Protein AF-A0A846ZSN4-F1 (afdb_monomer)

Secondary structure (DSSP, 8-state):
--SSSSHHHHHHHHHHHHHHHHHHHHHHHHHHHHHHHHHHHHHHSS-TTTTTSEEE-TTTHHHHHHH-SS-EEEEE-TT-HHHHHHHHHHHHHHHTSSGGGTEEEEE-TTS-HHHHHHHHHHHH--S----

Mean predicted aligned error: 12.42 Å

Radius of gyration: 28.34 Å; Cα contacts (8 Å, |Δi|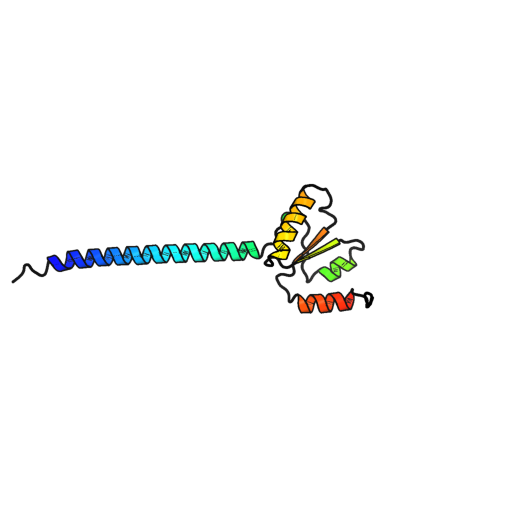>4): 97; chains: 1; bounding box: 80×31×75 Å

Foldseek 3Di:
DPPPVVVVVVVVVVVVVVVVVVVVVVVVVVVVVVVVVVV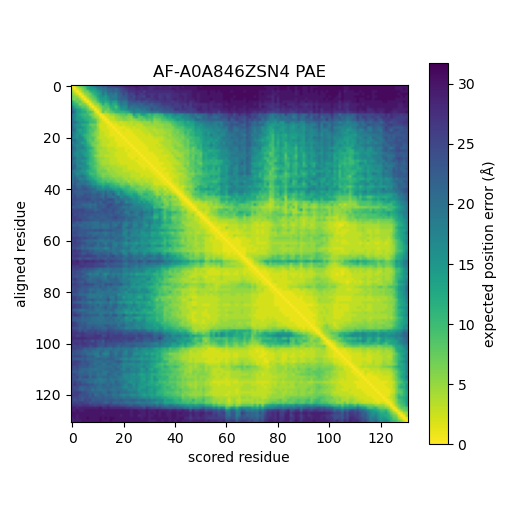VVVQQQDAPCPVQAAEDELVCVVVVCVVDPAAAEDEDESNDPVSNVVSVVVSVVRVVDPCRHRYYYYHCNVDDPVVSCVVCCVVPVDPPPPD

Sequence (131 aa):
MLKRVENKRVTFVSYLKLLVYFLITLSIILLIRSFYLRKYEKEINIPIIKDTIAEIKPTDIYNYLQENDNIIIYMCVANNRDCRNFESRLKRYLDNNTYNNEITYLNLSDIDTNSFFKEFNSKYSDKAINH

Solvent-accessible surface area (backbone atoms only — not comparable to full-atom values): 7737 Å² total; per-residue (Å²): 144,79,80,74,69,67,68,56,53,65,52,51,57,52,53,51,51,50,52,50,53,52,53,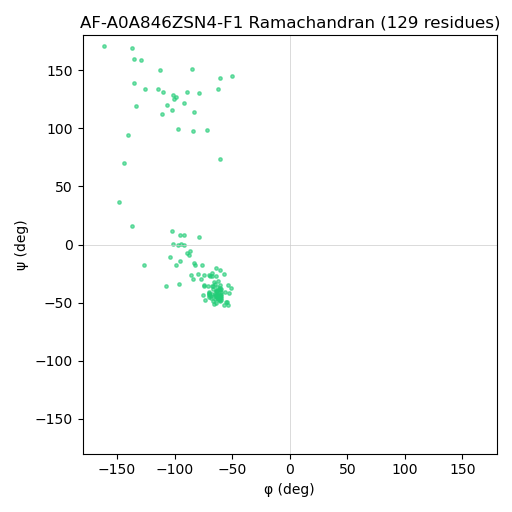50,52,52,49,51,54,53,51,53,51,53,52,49,49,57,49,48,58,55,56,36,65,46,51,85,39,63,90,63,29,54,75,46,52,73,89,47,47,69,60,53,59,71,78,43,98,80,77,44,77,49,72,43,37,38,69,39,68,69,45,46,58,48,34,57,50,49,42,58,54,37,78,74,47,87,62,38,85,57,41,34,35,37,56,44,68,91,54,65,61,68,63,49,52,53,53,50,35,72,75,68,50,68,100,74,83,90,126

Nearest PDB structures (foldseek):
  4xhm-assembly2_B  TM=5.857E-01  e=5.761E-02  Archaeoglobus fulgidus DSM 4304
  6h1y-assembly2_B  TM=6.303E-01  e=1.450E-01  Escherichia coli K-12
  1zma-assembly1_A  TM=6.779E-01  e=4.447E-01  Streptococcus pneumoniae
  5e37-assembly2_C  TM=5.251E-01  e=3.416E-01  Chlamydomonas reinhardtii
  3tco-assembly3_C  TM=6.240E-01  e=7.535E-01  Saccharolobus solfataricus

pLDDT: mean 79.95, std 13.77, range [36.91, 95.62]

Structure (mmCIF, N/CA/C/O backbone):
data_AF-A0A846ZSN4-F1
#
_entry.id   AF-A0A846ZSN4-F1
#
loop_
_atom_site.group_PDB
_atom_site.id
_atom_site.type_symbol
_atom_site.label_atom_id
_atom_site.label_alt_id
_atom_site.label_comp_id
_atom_site.label_asym_id
_atom_site.label_entity_id
_atom_site.label_seq_id
_atom_site.pdbx_PDB_ins_code
_atom_site.Cartn_x
_atom_site.Cartn_y
_atom_site.Cartn_z
_atom_site.occupancy
_atom_site.B_iso_or_equiv
_atom_site.auth_seq_id
_atom_site.auth_comp_id
_atom_site.auth_asym_id
_atom_site.auth_atom_id
_atom_site.pdbx_PDB_model_num
ATOM 1 N N . MET A 1 1 ? 60.115 -8.542 -47.414 1.00 45.69 1 MET A N 1
ATOM 2 C CA . MET A 1 1 ? 59.397 -8.878 -46.160 1.00 45.69 1 MET A CA 1
ATOM 3 C C . MET A 1 1 ? 58.493 -7.725 -45.686 1.00 45.69 1 MET A C 1
ATOM 5 O O . MET A 1 1 ? 58.671 -7.241 -44.581 1.00 45.69 1 MET A O 1
ATOM 9 N N . LEU A 1 2 ? 57.503 -7.271 -46.473 1.00 50.47 2 LEU A N 1
ATOM 10 C CA . LEU A 1 2 ? 56.638 -6.138 -46.061 1.00 50.47 2 LEU A CA 1
ATOM 11 C C . LEU A 1 2 ? 55.135 -6.326 -46.346 1.00 50.47 2 LEU A C 1
ATOM 13 O O . LEU A 1 2 ? 54.373 -5.378 -46.252 1.00 50.47 2 LEU A O 1
ATOM 17 N N . LYS A 1 3 ? 54.666 -7.551 -46.628 1.00 47.44 3 LYS A N 1
ATOM 18 C CA . LYS A 1 3 ? 53.236 -7.820 -46.907 1.00 47.44 3 LYS A CA 1
ATOM 19 C C . LYS A 1 3 ? 52.457 -8.426 -45.726 1.00 47.44 3 LYS A C 1
ATOM 21 O O . LYS A 1 3 ? 51.277 -8.725 -45.843 1.00 47.44 3 LYS A O 1
ATOM 26 N N . ARG A 1 4 ? 53.112 -8.642 -44.574 1.00 45.44 4 ARG A N 1
ATOM 27 C CA . ARG A 1 4 ? 52.525 -9.345 -43.409 1.00 45.44 4 ARG A CA 1
ATOM 28 C C . ARG A 1 4 ? 51.925 -8.399 -42.351 1.00 45.44 4 ARG A C 1
ATOM 30 O O . ARG A 1 4 ? 51.179 -8.855 -41.492 1.00 45.44 4 ARG A O 1
ATOM 37 N N . VAL A 1 5 ? 52.222 -7.097 -42.412 1.00 52.38 5 VAL A N 1
ATOM 38 C CA . VAL A 1 5 ? 51.780 -6.104 -41.407 1.00 52.38 5 VAL A CA 1
ATOM 39 C C . VAL A 1 5 ? 50.379 -5.550 -41.708 1.00 52.38 5 VAL A C 1
ATOM 41 O O . VAL A 1 5 ? 49.651 -5.186 -40.787 1.00 52.38 5 VAL A O 1
ATOM 44 N N . GLU A 1 6 ? 49.954 -5.547 -42.972 1.00 47.31 6 GLU A N 1
ATOM 45 C CA . GLU A 1 6 ? 48.663 -4.977 -43.387 1.00 47.31 6 GLU A CA 1
ATOM 46 C C . GLU A 1 6 ? 47.462 -5.860 -43.000 1.00 47.31 6 GLU A C 1
ATOM 48 O O . GLU A 1 6 ? 46.426 -5.357 -42.569 1.00 47.31 6 GLU A O 1
ATOM 53 N N . ASN A 1 7 ? 47.628 -7.187 -43.025 1.00 51.88 7 ASN A N 1
ATOM 54 C CA . ASN A 1 7 ? 46.535 -8.140 -42.787 1.00 51.88 7 ASN A CA 1
ATOM 55 C C . ASN A 1 7 ? 46.133 -8.285 -41.298 1.00 51.88 7 ASN A C 1
ATOM 57 O O . ASN A 1 7 ? 45.045 -8.753 -40.977 1.00 51.88 7 ASN A O 1
ATOM 61 N N . LYS A 1 8 ? 46.992 -7.854 -40.361 1.00 52.47 8 LYS A N 1
ATOM 62 C CA . LYS A 1 8 ? 46.724 -7.924 -38.908 1.00 52.47 8 LYS A CA 1
ATOM 63 C C . LYS A 1 8 ? 45.807 -6.800 -38.401 1.00 52.47 8 LYS A C 1
ATOM 65 O O . LYS A 1 8 ? 45.132 -6.971 -37.388 1.00 52.47 8 LYS A O 1
ATOM 70 N N . ARG A 1 9 ? 45.768 -5.644 -39.083 1.00 52.94 9 ARG A N 1
ATOM 71 C CA . ARG A 1 9 ? 44.931 -4.499 -38.667 1.00 52.94 9 ARG A CA 1
ATOM 72 C C . ARG A 1 9 ? 43.447 -4.728 -38.954 1.00 52.94 9 ARG A C 1
ATOM 74 O O . ARG A 1 9 ? 42.610 -4.342 -38.144 1.00 52.94 9 ARG A O 1
ATOM 81 N N . VAL A 1 10 ? 43.127 -5.398 -40.063 1.00 57.31 10 VAL A N 1
ATOM 82 C CA . VAL A 1 10 ? 41.740 -5.684 -40.480 1.00 57.31 10 VAL A CA 1
ATOM 83 C C . VAL A 1 10 ? 41.047 -6.635 -39.491 1.00 57.31 10 VAL A C 1
ATOM 85 O O . VAL A 1 10 ? 39.858 -6.490 -39.201 1.00 57.31 10 VAL A O 1
ATOM 88 N N . THR A 1 11 ? 41.807 -7.547 -38.878 1.00 61.16 11 THR A N 1
ATOM 89 C CA . THR A 1 11 ? 41.316 -8.449 -37.827 1.00 61.16 11 THR A CA 1
ATOM 90 C C . THR A 1 11 ? 41.101 -7.709 -36.505 1.00 61.16 11 THR A C 1
ATOM 92 O O . THR A 1 11 ? 40.024 -7.814 -35.927 1.00 61.16 11 THR A O 1
ATOM 95 N N . PHE A 1 12 ? 42.062 -6.897 -36.047 1.00 64.69 12 PHE A N 1
ATOM 96 C CA . PHE A 1 12 ? 41.964 -6.199 -34.753 1.00 64.69 12 PHE A CA 1
ATOM 97 C C . PHE A 1 12 ? 40.800 -5.196 -34.688 1.00 64.69 12 PHE A C 1
ATOM 99 O O . PHE A 1 12 ? 40.083 -5.149 -33.694 1.00 64.69 12 PHE A O 1
ATOM 106 N N . VAL A 1 13 ? 40.552 -4.443 -35.768 1.00 74.00 13 VAL A N 1
ATOM 107 C CA . VAL A 1 13 ? 39.415 -3.504 -35.845 1.00 74.00 13 VAL A CA 1
ATOM 108 C C . VAL A 1 13 ? 38.073 -4.241 -35.789 1.00 74.00 13 VAL A C 1
ATOM 110 O O . VAL A 1 13 ? 37.117 -3.744 -35.197 1.00 74.00 13 VAL A O 1
ATOM 113 N N . SER A 1 14 ? 37.998 -5.443 -36.361 1.00 79.25 14 SER A N 1
ATOM 114 C CA . SER A 1 14 ? 36.789 -6.274 -36.332 1.00 79.25 14 SER A CA 1
ATOM 115 C C . SER A 1 14 ? 36.510 -6.831 -34.930 1.00 79.25 14 SER A C 1
ATOM 117 O O . SER A 1 14 ? 35.374 -6.766 -34.463 1.00 79.25 14 SER A O 1
ATOM 119 N N . TYR A 1 15 ? 37.545 -7.282 -34.213 1.00 85.00 15 TYR A N 1
ATOM 120 C CA . TYR A 1 15 ? 37.418 -7.695 -32.809 1.00 85.00 15 TYR A CA 1
ATOM 121 C C . TYR A 1 15 ? 37.085 -6.521 -31.880 1.00 85.00 15 TYR A C 1
ATOM 123 O O . TYR A 1 15 ? 36.284 -6.678 -30.961 1.00 85.00 15 TYR A O 1
ATOM 131 N N . LEU A 1 16 ? 37.628 -5.330 -32.148 1.00 87.69 16 LEU A N 1
ATOM 132 C CA . LEU A 1 16 ? 37.293 -4.119 -31.400 1.00 87.69 16 LEU A CA 1
ATOM 133 C C . LEU A 1 16 ? 35.813 -3.744 -31.571 1.00 87.69 16 LEU A C 1
ATOM 135 O O . LEU A 1 16 ? 35.142 -3.437 -30.591 1.00 87.69 16 LEU A O 1
ATOM 139 N N . LYS A 1 17 ? 35.278 -3.827 -32.796 1.00 88.56 17 LYS A N 1
ATOM 140 C CA . LYS A 1 17 ? 33.843 -3.620 -33.055 1.00 88.56 17 LYS A CA 1
ATOM 141 C C . LYS A 1 17 ? 32.985 -4.637 -32.299 1.00 88.56 17 LYS A C 1
ATOM 143 O O . LYS A 1 17 ? 31.998 -4.247 -31.685 1.00 88.56 17 LYS A O 1
ATOM 148 N N . LEU A 1 18 ? 33.378 -5.913 -32.289 1.00 89.19 18 LEU A N 1
ATOM 149 C CA . LEU A 1 18 ? 32.681 -6.962 -31.538 1.00 89.19 18 LEU A CA 1
ATOM 150 C C . LEU A 1 18 ? 32.654 -6.666 -30.027 1.00 89.19 18 LEU A C 1
ATOM 152 O O . LEU A 1 18 ? 31.604 -6.775 -29.398 1.00 89.19 18 LEU A O 1
ATOM 156 N N . LEU A 1 19 ? 33.787 -6.236 -29.459 1.00 91.62 19 LEU A N 1
ATOM 157 C CA . LEU A 1 19 ? 33.890 -5.834 -28.054 1.00 91.62 19 LEU A CA 1
ATOM 158 C C . LEU A 1 19 ? 32.947 -4.665 -27.738 1.00 91.62 19 LEU A C 1
ATOM 160 O O . LEU A 1 19 ? 32.259 -4.682 -26.722 1.00 91.62 19 LEU A O 1
ATOM 164 N N . VAL A 1 20 ? 32.877 -3.670 -28.626 1.00 94.25 20 VAL A N 1
ATOM 165 C CA . VAL A 1 20 ? 31.962 -2.531 -28.476 1.00 94.25 20 VAL A CA 1
ATOM 166 C C . VAL A 1 20 ? 30.504 -2.995 -28.485 1.00 94.25 20 VAL A C 1
ATOM 168 O O . VAL A 1 20 ? 29.751 -2.609 -27.596 1.00 94.25 20 VAL A O 1
ATOM 171 N N . TYR A 1 21 ? 30.104 -3.877 -29.407 1.00 94.06 21 TYR A N 1
ATOM 172 C CA . TYR A 1 21 ? 28.748 -4.444 -29.403 1.00 94.06 21 TYR A CA 1
ATOM 173 C C . TYR A 1 21 ? 28.442 -5.231 -28.122 1.00 94.06 21 TYR A C 1
ATOM 175 O O . TYR A 1 21 ? 27.346 -5.114 -27.570 1.00 94.06 21 TYR A O 1
ATOM 183 N N . PHE A 1 22 ? 29.409 -5.987 -27.602 1.00 94.31 22 PHE A N 1
ATOM 184 C CA . PHE A 1 22 ? 29.258 -6.702 -26.335 1.00 94.31 22 PHE A CA 1
ATOM 185 C C . PHE A 1 22 ? 29.072 -5.743 -25.148 1.00 94.31 22 PHE A C 1
ATOM 187 O O . PHE A 1 22 ? 28.167 -5.920 -24.336 1.00 94.31 22 PHE A O 1
ATOM 194 N N . LEU A 1 23 ? 29.864 -4.673 -25.071 1.00 95.62 23 LEU A N 1
ATOM 195 C CA . LEU A 1 23 ? 29.733 -3.670 -24.011 1.00 95.62 23 LEU A CA 1
ATOM 196 C C . LEU A 1 23 ? 28.414 -2.895 -24.103 1.00 95.62 23 LEU A C 1
ATOM 198 O O . LEU A 1 23 ? 27.793 -2.622 -23.075 1.00 95.62 23 LEU A O 1
ATOM 202 N N . ILE A 1 24 ? 27.958 -2.573 -25.317 1.00 95.44 24 ILE A N 1
ATOM 203 C CA . ILE A 1 24 ? 26.671 -1.904 -25.545 1.00 95.44 24 ILE A CA 1
ATOM 204 C C . ILE A 1 24 ? 25.521 -2.801 -25.086 1.00 95.44 24 ILE A C 1
ATOM 206 O O . ILE A 1 24 ? 24.674 -2.360 -24.315 1.00 95.44 24 ILE A O 1
ATOM 210 N N . THR A 1 25 ? 25.500 -4.063 -25.515 1.00 94.44 25 THR A N 1
ATOM 211 C CA . THR A 1 25 ? 24.440 -5.009 -25.127 1.00 94.44 25 THR A CA 1
ATOM 212 C C . THR A 1 25 ? 24.418 -5.252 -23.619 1.00 94.44 25 THR A C 1
ATOM 214 O O . THR A 1 25 ? 23.348 -5.184 -23.014 1.00 94.44 25 THR A O 1
ATOM 217 N N . LEU A 1 26 ? 25.581 -5.419 -22.981 1.00 95.25 26 LEU A N 1
ATOM 218 C CA . LEU A 1 26 ? 25.688 -5.527 -21.525 1.00 95.25 26 LEU A CA 1
ATOM 219 C C . LEU A 1 26 ? 25.158 -4.268 -20.818 1.00 95.25 26 LEU A C 1
ATOM 221 O O . LEU A 1 26 ? 24.390 -4.370 -19.862 1.00 95.25 26 LEU A O 1
ATOM 225 N N . SER A 1 27 ? 25.516 -3.082 -21.316 1.00 93.50 27 SER A N 1
ATOM 226 C CA . SER A 1 27 ? 25.052 -1.804 -20.761 1.00 93.50 27 SER A CA 1
ATOM 227 C C . SER A 1 27 ? 23.534 -1.657 -20.876 1.00 93.50 27 SER A C 1
ATOM 229 O O . SER A 1 27 ? 22.881 -1.271 -19.909 1.00 93.50 27 SER A O 1
ATOM 231 N N . ILE A 1 28 ? 22.954 -2.025 -22.022 1.00 94.94 28 ILE A N 1
ATOM 232 C CA . ILE A 1 28 ? 21.501 -2.000 -22.239 1.00 94.94 28 ILE A CA 1
ATOM 233 C C . ILE A 1 28 ? 20.793 -2.928 -21.244 1.00 94.94 28 ILE A C 1
ATOM 235 O O . ILE A 1 28 ? 19.827 -2.510 -20.607 1.00 94.94 28 ILE A O 1
ATOM 239 N N . ILE A 1 29 ? 21.289 -4.154 -21.050 1.00 94.69 29 ILE A N 1
ATOM 240 C CA . ILE A 1 29 ? 20.709 -5.110 -20.093 1.00 94.69 29 ILE A CA 1
ATOM 241 C C . ILE A 1 29 ? 20.738 -4.543 -18.665 1.00 94.69 29 ILE A C 1
ATOM 243 O O . ILE A 1 29 ? 19.735 -4.608 -17.950 1.00 94.69 29 ILE A O 1
ATOM 247 N N . LEU A 1 30 ? 21.860 -3.945 -18.248 1.00 93.06 30 LEU A N 1
ATOM 248 C CA . LEU A 1 30 ? 21.992 -3.332 -16.922 1.00 93.06 30 LEU A CA 1
ATOM 249 C C . LEU A 1 30 ? 21.051 -2.134 -16.736 1.00 93.06 30 LEU A C 1
ATOM 251 O O . LEU A 1 30 ? 20.445 -1.994 -15.670 1.00 93.06 30 LEU A O 1
ATOM 255 N N . LEU A 1 31 ? 20.887 -1.299 -17.765 1.00 91.44 31 LEU A N 1
ATOM 256 C CA . LEU A 1 31 ? 19.966 -0.161 -17.740 1.00 91.44 31 LEU A CA 1
ATOM 257 C C . LEU A 1 31 ? 18.509 -0.613 -17.625 1.00 91.44 31 LEU A C 1
ATOM 259 O O . LEU A 1 31 ? 17.789 -0.108 -16.763 1.00 91.44 31 LEU A O 1
ATOM 263 N N . ILE A 1 32 ? 18.092 -1.597 -18.429 1.00 91.94 32 ILE A N 1
ATOM 264 C CA . ILE A 1 32 ? 16.739 -2.167 -18.366 1.00 91.94 32 ILE A CA 1
ATOM 265 C C . ILE A 1 32 ? 16.482 -2.752 -16.975 1.00 91.94 32 ILE A C 1
ATOM 267 O O . ILE A 1 32 ? 15.453 -2.459 -16.370 1.00 91.94 32 ILE A O 1
ATOM 271 N N . ARG A 1 33 ? 17.433 -3.520 -16.427 1.00 92.06 33 ARG A N 1
ATOM 272 C CA . ARG A 1 33 ? 17.320 -4.092 -15.079 1.00 92.06 33 ARG A CA 1
ATOM 273 C C . ARG A 1 33 ? 17.174 -3.010 -14.008 1.00 92.06 33 ARG A C 1
ATOM 275 O O . ARG A 1 33 ? 16.296 -3.118 -13.159 1.00 92.06 33 ARG A O 1
ATOM 282 N N . SER A 1 34 ? 18.016 -1.977 -14.043 1.00 85.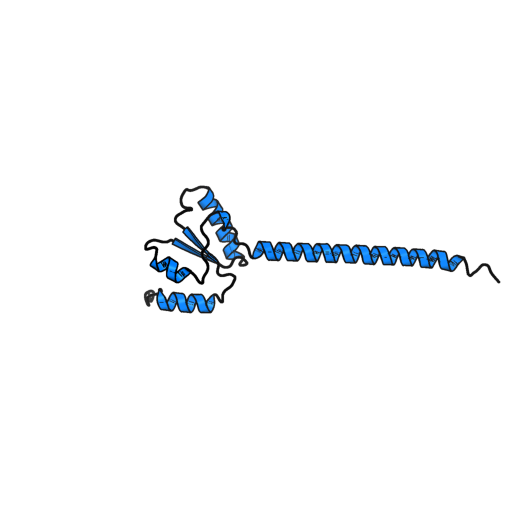38 34 SER A N 1
ATOM 283 C CA . SER A 1 34 ? 17.973 -0.863 -13.086 1.00 85.38 34 SER A CA 1
ATOM 284 C C . SER A 1 34 ? 16.639 -0.119 -13.149 1.00 85.38 34 SER A C 1
ATOM 286 O O . SER A 1 34 ? 16.023 0.157 -12.120 1.00 85.38 34 SER A O 1
ATOM 288 N N . PHE A 1 35 ? 16.151 0.152 -14.360 1.00 81.88 35 PHE A N 1
ATOM 289 C CA . PHE A 1 35 ? 14.862 0.800 -14.559 1.00 81.88 35 PHE A CA 1
ATOM 290 C C . PHE A 1 35 ? 13.700 -0.068 -14.058 1.00 81.88 35 PHE A C 1
ATOM 292 O O . PHE A 1 35 ? 12.823 0.431 -13.353 1.00 81.88 35 PHE A O 1
ATOM 299 N N . TYR A 1 36 ? 13.722 -1.369 -14.360 1.00 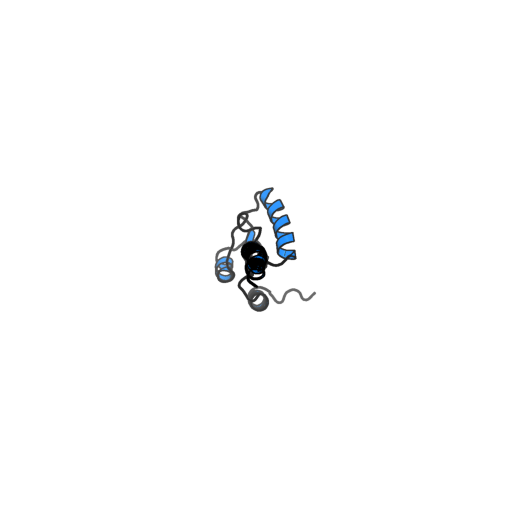83.25 36 TYR A N 1
ATOM 300 C CA . TYR A 1 36 ? 12.703 -2.315 -13.911 1.00 83.25 36 TYR A CA 1
ATOM 301 C C . TYR A 1 36 ? 12.662 -2.428 -12.386 1.00 83.25 36 TYR A C 1
ATOM 303 O O . TYR A 1 36 ? 11.589 -2.325 -11.803 1.00 83.25 36 TYR A O 1
ATOM 311 N N . LEU A 1 37 ? 13.819 -2.568 -11.730 1.00 78.06 37 LEU A N 1
ATOM 312 C CA . LEU A 1 37 ? 13.904 -2.634 -10.269 1.00 78.06 37 LEU A CA 1
ATOM 313 C C . LEU A 1 37 ? 13.379 -1.357 -9.615 1.00 78.06 37 LEU A C 1
ATOM 315 O O . LEU A 1 37 ? 12.549 -1.438 -8.720 1.00 78.06 37 LEU A O 1
ATOM 319 N N . ARG A 1 38 ? 13.769 -0.179 -10.116 1.00 71.50 38 ARG A N 1
ATOM 320 C CA . ARG A 1 38 ? 13.265 1.104 -9.599 1.00 71.50 38 ARG A CA 1
ATOM 321 C C . ARG A 1 38 ? 11.754 1.245 -9.753 1.00 71.50 38 ARG A C 1
ATOM 323 O O . ARG A 1 38 ? 11.107 1.825 -8.886 1.00 71.50 38 ARG A O 1
ATOM 330 N N . LYS A 1 39 ? 11.188 0.767 -10.864 1.00 68.50 39 LYS A N 1
ATOM 331 C CA . LYS A 1 39 ? 9.739 0.794 -11.090 1.00 68.50 39 LYS A CA 1
ATOM 332 C C . LYS A 1 39 ? 9.026 -0.196 -10.170 1.00 68.50 39 LYS A C 1
ATOM 334 O O . LYS A 1 39 ? 8.057 0.180 -9.525 1.00 68.50 39 LYS A O 1
ATOM 339 N N . TYR A 1 40 ? 9.554 -1.411 -10.058 1.00 71.94 40 TYR A N 1
ATOM 340 C CA . TYR A 1 40 ? 9.024 -2.448 -9.182 1.00 71.94 40 TYR A CA 1
ATOM 341 C C . TYR A 1 40 ? 9.040 -2.007 -7.716 1.00 71.94 40 TYR A C 1
ATOM 343 O O . TYR A 1 40 ? 8.008 -2.062 -7.062 1.00 71.94 40 TYR A O 1
ATOM 351 N N . GLU A 1 41 ? 10.161 -1.476 -7.221 1.00 66.31 41 GLU A N 1
ATOM 352 C CA . GLU A 1 41 ? 10.275 -0.939 -5.859 1.00 66.31 41 GLU A CA 1
ATOM 353 C C . GLU A 1 41 ? 9.291 0.206 -5.602 1.00 66.31 41 GLU A C 1
ATOM 355 O O . GLU A 1 41 ? 8.697 0.286 -4.532 1.00 66.31 41 GLU A O 1
ATOM 360 N N . LYS A 1 42 ? 9.057 1.079 -6.586 1.00 62.94 42 LYS A N 1
ATOM 361 C CA . LYS A 1 42 ? 8.044 2.132 -6.452 1.00 62.94 42 LYS A CA 1
ATOM 362 C C . LYS A 1 42 ? 6.624 1.567 -6.402 1.00 62.94 42 LYS A C 1
ATOM 364 O O . LYS A 1 42 ? 5.835 2.022 -5.588 1.00 62.94 42 LYS A O 1
ATOM 369 N N . GLU A 1 43 ? 6.296 0.583 -7.236 1.00 66.75 43 GLU A N 1
ATOM 370 C CA . GLU A 1 43 ? 4.941 0.020 -7.330 1.00 66.75 43 GLU A CA 1
ATOM 371 C C . GLU A 1 43 ? 4.582 -0.936 -6.181 1.00 66.75 43 GLU A C 1
ATOM 373 O O . GLU A 1 43 ? 3.410 -1.029 -5.807 1.00 66.75 43 GLU A O 1
ATOM 378 N N . ILE A 1 44 ? 5.555 -1.639 -5.590 1.00 66.06 44 ILE A N 1
ATOM 379 C CA . ILE A 1 44 ? 5.292 -2.510 -4.430 1.00 66.06 44 ILE A CA 1
ATOM 380 C C . ILE A 1 44 ? 5.063 -1.725 -3.139 1.00 66.06 44 ILE A C 1
ATOM 382 O O . ILE A 1 44 ? 4.381 -2.220 -2.250 1.00 66.06 44 ILE A O 1
ATOM 386 N N . ASN A 1 45 ? 5.611 -0.514 -3.041 1.00 68.00 45 ASN A N 1
ATOM 387 C CA . ASN A 1 45 ? 5.477 0.331 -1.855 1.00 68.00 45 ASN A CA 1
ATOM 388 C C . ASN A 1 45 ? 4.214 1.204 -1.888 1.00 68.00 45 ASN A C 1
ATOM 390 O O . ASN A 1 45 ? 3.876 1.834 -0.889 1.00 68.00 45 ASN A O 1
ATOM 394 N N . ILE A 1 46 ? 3.505 1.236 -3.020 1.00 75.31 46 ILE A N 1
ATOM 395 C CA . ILE A 1 46 ? 2.214 1.911 -3.139 1.00 75.31 46 ILE A CA 1
ATOM 396 C C . ILE A 1 46 ? 1.102 0.885 -2.834 1.00 75.31 46 ILE A C 1
ATOM 398 O O . ILE A 1 46 ? 1.031 -0.146 -3.517 1.00 75.31 46 ILE A O 1
ATOM 402 N N . PRO A 1 47 ? 0.244 1.143 -1.829 1.00 76.56 47 PRO A N 1
ATOM 403 C CA . PRO A 1 47 ? -0.941 0.333 -1.545 1.00 76.56 47 PRO A CA 1
ATOM 404 C C . PRO A 1 47 ? -1.906 0.330 -2.733 1.00 76.56 47 PRO A C 1
ATOM 406 O O . PRO A 1 47 ? -2.103 1.356 -3.384 1.00 76.56 47 PRO A O 1
ATOM 409 N N . ILE A 1 48 ? -2.559 -0.799 -3.005 1.00 78.19 48 ILE A N 1
ATOM 410 C CA . ILE A 1 48 ? -3.479 -0.947 -4.149 1.00 78.19 48 ILE A CA 1
ATOM 411 C C . ILE A 1 48 ? -4.761 -0.122 -3.946 1.00 78.19 48 ILE A C 1
ATOM 413 O O . ILE A 1 48 ? -5.397 0.294 -4.919 1.00 78.19 48 ILE A O 1
ATOM 417 N N . ILE A 1 49 ? -5.131 0.114 -2.686 1.00 79.00 49 ILE A N 1
ATOM 418 C CA . ILE A 1 49 ? -6.380 0.766 -2.274 1.00 79.00 49 ILE A CA 1
ATOM 419 C C . ILE A 1 49 ? -6.266 2.293 -2.100 1.00 79.00 49 ILE A C 1
ATOM 421 O O . ILE A 1 49 ? -7.257 2.951 -1.797 1.00 79.00 49 ILE A O 1
ATOM 425 N N . LYS A 1 50 ? -5.075 2.864 -2.334 1.00 75.25 50 LYS A N 1
ATOM 426 C CA . LYS A 1 50 ? -4.754 4.278 -2.078 1.00 75.25 50 LYS A CA 1
ATOM 427 C C . LYS A 1 50 ? -5.714 5.286 -2.727 1.00 75.25 50 LYS A C 1
ATOM 429 O O . LYS A 1 50 ? -5.978 6.330 -2.148 1.00 75.25 50 LYS A O 1
ATOM 434 N N . ASP A 1 51 ? -6.233 4.970 -3.910 1.00 77.12 51 ASP A N 1
ATOM 435 C CA . ASP A 1 51 ? -7.136 5.859 -4.655 1.00 77.12 51 ASP A CA 1
ATOM 436 C C . ASP A 1 51 ? -8.628 5.563 -4.400 1.00 77.12 51 ASP A C 1
ATOM 438 O O . ASP A 1 51 ? -9.492 6.200 -4.997 1.00 77.12 51 ASP A O 1
ATOM 442 N N . THR A 1 52 ? -8.941 4.575 -3.553 1.00 77.44 52 THR A N 1
ATOM 443 C CA . THR A 1 52 ? -10.317 4.118 -3.289 1.00 77.44 52 THR A CA 1
ATOM 444 C C . THR A 1 52 ? -10.815 4.553 -1.910 1.00 77.44 52 THR A C 1
ATOM 446 O O . THR A 1 52 ? -11.995 4.866 -1.780 1.00 77.44 52 THR A O 1
ATOM 449 N N . ILE A 1 53 ? -9.943 4.592 -0.896 1.00 84.25 53 ILE A N 1
ATOM 450 C CA . ILE A 1 53 ? -10.289 5.004 0.476 1.00 84.25 53 ILE A CA 1
ATOM 451 C C . ILE A 1 53 ? -9.242 5.953 1.062 1.00 84.25 53 ILE A C 1
ATOM 453 O O . ILE A 1 53 ? -8.102 5.988 0.599 1.00 84.25 53 ILE A O 1
ATOM 457 N N . ALA A 1 54 ? -9.619 6.713 2.092 1.00 84.38 54 ALA A N 1
ATOM 458 C CA . ALA A 1 54 ? -8.714 7.646 2.758 1.00 84.38 54 ALA A CA 1
ATOM 459 C C . ALA A 1 54 ? -7.530 6.910 3.411 1.00 84.38 54 ALA A C 1
ATOM 461 O O . ALA A 1 54 ? -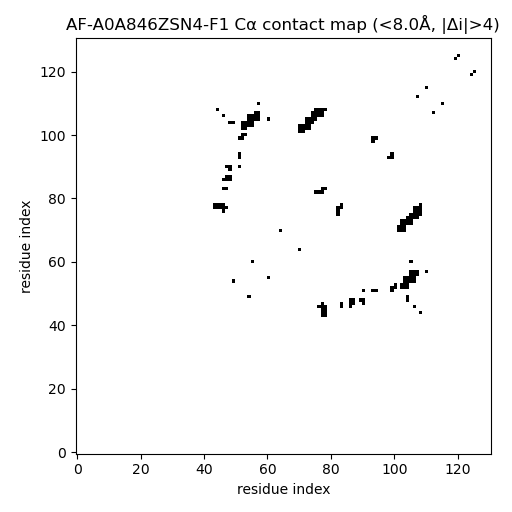7.724 5.911 4.099 1.00 84.38 54 ALA A O 1
ATOM 462 N N . GLU A 1 55 ? -6.308 7.412 3.216 1.00 86.19 55 GLU A N 1
ATOM 463 C CA . GLU A 1 55 ? -5.083 6.887 3.836 1.00 86.19 55 GLU A CA 1
ATOM 464 C C . GLU A 1 55 ? -4.671 7.771 5.022 1.00 86.19 55 GLU A C 1
ATOM 466 O O . GLU A 1 55 ? -4.529 8.987 4.880 1.00 86.19 55 GLU A O 1
ATOM 471 N N . ILE A 1 56 ? -4.435 7.151 6.179 1.00 87.44 56 ILE A N 1
ATOM 472 C CA . ILE A 1 56 ? -3.855 7.782 7.370 1.00 87.44 56 ILE A CA 1
ATOM 473 C C . ILE A 1 56 ? -2.464 7.216 7.650 1.00 87.44 56 ILE A C 1
ATOM 475 O O . ILE A 1 56 ? -2.163 6.053 7.362 1.00 87.44 56 ILE A O 1
ATOM 479 N N . LYS A 1 57 ? -1.603 8.046 8.242 1.00 85.69 57 LYS A N 1
ATOM 480 C CA . LYS A 1 57 ? -0.274 7.618 8.681 1.00 85.69 57 LYS A CA 1
ATOM 481 C C . LYS A 1 57 ? -0.332 6.995 10.078 1.00 85.69 57 LYS A C 1
ATOM 483 O O . LYS A 1 57 ? -1.122 7.445 10.910 1.00 85.69 57 LYS A O 1
ATOM 488 N N . PRO A 1 58 ? 0.573 6.054 10.402 1.00 85.62 58 PRO A N 1
ATOM 489 C CA . PRO A 1 58 ? 0.700 5.508 11.756 1.00 85.62 58 PRO A CA 1
ATOM 490 C C . PRO A 1 58 ? 0.972 6.545 12.840 1.00 85.62 58 PRO A C 1
ATOM 492 O O . PRO A 1 58 ? 0.622 6.315 13.989 1.00 85.62 58 PRO A O 1
ATOM 495 N N . THR A 1 59 ? 1.564 7.689 12.500 1.00 85.75 59 THR A N 1
ATOM 496 C CA . THR A 1 59 ? 1.787 8.787 13.451 1.00 85.75 59 THR A CA 1
ATOM 497 C C . THR A 1 59 ? 0.497 9.484 13.873 1.00 85.75 59 THR A C 1
ATOM 499 O O . THR A 1 59 ? 0.437 10.035 14.967 1.00 85.75 59 THR A O 1
ATOM 502 N N . ASP A 1 60 ? -0.532 9.443 13.026 1.00 86.62 60 ASP A N 1
ATOM 503 C CA . ASP A 1 60 ? -1.735 10.269 13.166 1.00 86.62 60 ASP A CA 1
ATOM 504 C C . ASP A 1 60 ? -2.927 9.453 13.698 1.00 86.62 60 ASP A C 1
ATOM 506 O O . ASP A 1 60 ? -3.942 10.015 14.107 1.00 86.62 60 ASP A O 1
ATOM 510 N N . ILE A 1 61 ? -2.785 8.122 13.751 1.00 88.94 61 ILE A N 1
ATOM 511 C CA . ILE A 1 61 ? -3.831 7.170 14.151 1.00 88.94 61 ILE A CA 1
ATOM 512 C C . ILE A 1 61 ? -4.461 7.497 15.507 1.00 88.94 61 ILE A C 1
ATOM 514 O O . ILE A 1 61 ? -5.675 7.416 15.651 1.00 88.94 61 ILE A O 1
ATOM 518 N N . TYR A 1 62 ? -3.667 7.884 16.508 1.00 88.25 62 TYR A N 1
ATOM 519 C CA . TYR A 1 62 ? -4.185 8.115 17.856 1.00 88.25 62 TYR A CA 1
ATOM 520 C C . TYR A 1 62 ? -5.047 9.372 17.949 1.00 88.25 62 TYR A C 1
ATOM 522 O O . TYR A 1 62 ? -6.035 9.357 18.677 1.00 88.25 62 TYR A O 1
ATOM 530 N N . ASN A 1 63 ? -4.693 10.422 17.206 1.00 88.81 63 ASN A N 1
ATOM 531 C CA . ASN A 1 63 ? -5.513 11.629 17.113 1.00 88.81 63 ASN A CA 1
ATOM 532 C C . ASN A 1 63 ? -6.786 11.320 16.321 1.00 88.81 63 ASN A C 1
ATOM 534 O O . ASN A 1 63 ? -7.886 11.635 16.759 1.00 88.81 63 ASN A O 1
ATOM 538 N N . TYR A 1 64 ? -6.644 10.593 15.211 1.00 87.31 64 TYR A N 1
ATOM 539 C CA . TYR A 1 64 ? -7.765 10.200 14.364 1.00 87.31 64 TYR A CA 1
ATOM 540 C C . TYR A 1 64 ? -8.819 9.359 15.108 1.00 87.31 64 TYR A C 1
ATOM 542 O O . TYR A 1 64 ? -10.015 9.600 14.951 1.00 87.31 64 TYR A O 1
ATOM 550 N N . LEU A 1 65 ? -8.381 8.423 15.960 1.00 87.00 65 LEU A N 1
ATOM 551 C CA . LEU A 1 65 ? -9.248 7.616 16.830 1.00 87.00 65 LEU A CA 1
ATOM 552 C C . LEU A 1 65 ? -9.947 8.427 17.933 1.00 87.00 65 LEU A C 1
ATOM 554 O O . LEU A 1 65 ? -10.965 7.981 18.443 1.00 87.00 65 LEU A O 1
ATOM 558 N N . GLN A 1 66 ? -9.394 9.569 18.349 1.00 86.44 66 GLN A N 1
ATOM 559 C CA . GLN A 1 66 ? -10.033 10.448 19.337 1.00 86.44 66 GLN A CA 1
ATOM 560 C C . GLN A 1 66 ? -11.057 11.392 18.705 1.00 86.44 66 GLN A C 1
ATOM 562 O O . GLN A 1 66 ? -12.004 11.797 19.370 1.00 86.44 66 GLN A O 1
ATOM 567 N N . GLU A 1 67 ? -10.845 11.772 17.447 1.00 86.44 67 GLU A N 1
ATOM 568 C CA . GLU A 1 67 ? -11.710 12.707 16.723 1.00 86.44 67 GLU A CA 1
ATOM 569 C C . GLU A 1 67 ? -12.955 12.040 16.126 1.00 86.44 67 GLU A C 1
ATOM 571 O O . GLU A 1 67 ? -13.908 12.732 15.772 1.00 86.44 67 GLU A O 1
ATOM 576 N N . ASN A 1 68 ? -12.958 10.711 15.992 1.00 82.69 68 ASN A N 1
ATOM 577 C CA . ASN A 1 68 ? -14.019 9.977 15.312 1.00 82.69 68 ASN A CA 1
ATOM 578 C C . ASN A 1 68 ? -14.457 8.757 16.138 1.00 82.69 68 ASN A C 1
ATOM 580 O O . ASN A 1 68 ? -13.682 7.827 16.351 1.00 82.69 68 ASN A O 1
ATOM 584 N N . ASP A 1 69 ? -15.729 8.726 16.535 1.00 75.31 69 ASP A N 1
ATOM 585 C CA . ASP A 1 69 ? -16.266 7.697 17.440 1.00 75.31 69 ASP A CA 1
ATOM 586 C C . ASP A 1 69 ? -16.663 6.384 16.737 1.00 75.31 69 ASP A C 1
ATOM 588 O O . ASP A 1 69 ? -16.878 5.367 17.395 1.00 75.31 69 ASP A O 1
ATOM 592 N N . ASN A 1 70 ? -16.797 6.385 15.404 1.00 77.00 70 ASN A N 1
ATOM 593 C CA . ASN A 1 70 ? -17.290 5.234 14.643 1.00 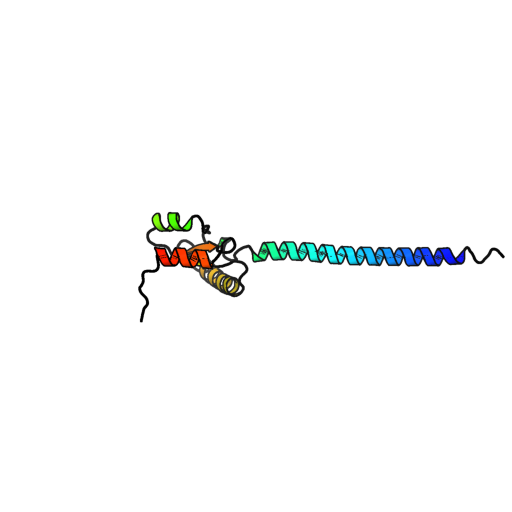77.00 70 ASN A CA 1
ATOM 594 C C . ASN A 1 70 ? -16.506 5.084 13.331 1.00 77.00 70 ASN A C 1
ATOM 596 O O . ASN A 1 70 ? -16.810 5.736 12.333 1.00 77.00 70 ASN A O 1
ATOM 600 N N . ILE A 1 71 ? -15.459 4.254 13.352 1.00 79.44 71 ILE A N 1
ATOM 601 C CA . ILE A 1 71 ? -14.500 4.112 12.248 1.00 79.44 71 ILE A CA 1
ATOM 602 C C . ILE A 1 71 ? -14.217 2.636 11.981 1.00 79.44 71 ILE A C 1
ATOM 604 O O . ILE A 1 71 ? -13.979 1.866 12.913 1.00 79.4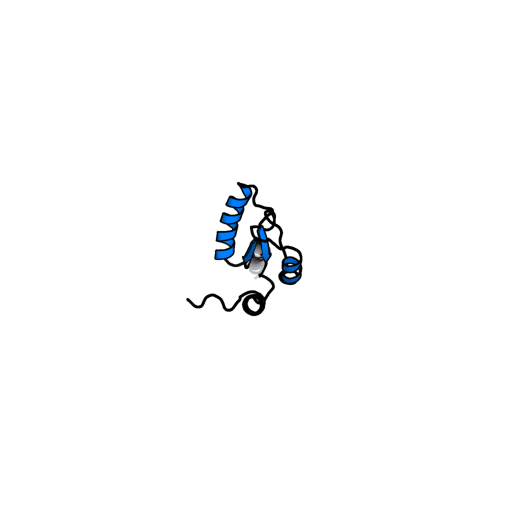4 71 ILE A O 1
ATOM 608 N N . ILE A 1 72 ? -14.132 2.256 10.706 1.00 86.06 72 ILE A N 1
ATOM 609 C CA . ILE A 1 72 ? -13.565 0.973 10.288 1.00 86.06 72 ILE A CA 1
ATOM 610 C C . ILE A 1 72 ? -12.153 1.225 9.759 1.00 86.06 72 ILE A C 1
ATOM 612 O O . ILE A 1 72 ? -11.967 1.903 8.750 1.00 86.06 72 ILE A O 1
ATOM 616 N N . ILE A 1 73 ? -11.141 0.670 10.428 1.00 88.12 73 ILE A N 1
ATOM 617 C CA . ILE A 1 73 ? -9.742 0.821 10.015 1.00 88.12 73 ILE A CA 1
ATOM 618 C C . ILE A 1 73 ? -9.239 -0.487 9.420 1.00 88.12 73 ILE A C 1
ATOM 620 O O . ILE A 1 73 ? -9.188 -1.516 10.092 1.00 88.12 73 ILE A O 1
ATOM 624 N N . TYR A 1 74 ? -8.828 -0.432 8.157 1.00 88.94 74 TYR A N 1
ATOM 625 C CA . TYR A 1 74 ? -8.092 -1.506 7.506 1.00 88.94 74 TYR A CA 1
ATOM 626 C C . TYR A 1 74 ? -6.598 -1.173 7.530 1.00 88.94 74 TYR A C 1
ATOM 628 O O . TYR A 1 74 ? -6.192 -0.100 7.098 1.00 88.94 74 TYR A O 1
ATOM 636 N N . MET A 1 75 ? -5.769 -2.086 8.033 1.00 89.81 75 MET A N 1
ATOM 637 C CA . MET A 1 75 ? -4.333 -1.864 8.206 1.00 89.81 75 MET A CA 1
ATOM 638 C C . MET A 1 75 ? -3.520 -2.961 7.526 1.00 89.81 75 MET A C 1
ATOM 640 O O . MET A 1 75 ? -3.831 -4.143 7.673 1.00 89.81 75 MET A O 1
ATOM 644 N N . CYS A 1 76 ? -2.483 -2.581 6.778 1.00 88.81 76 CYS A N 1
ATOM 645 C CA . CYS A 1 76 ? -1.607 -3.548 6.116 1.00 88.81 76 CYS A CA 1
ATOM 646 C C . CYS A 1 76 ? -0.258 -2.953 5.700 1.00 88.81 76 CYS A C 1
ATOM 648 O O . CYS A 1 76 ? -0.027 -1.746 5.761 1.00 88.81 76 CYS A O 1
ATOM 650 N N . VAL A 1 77 ? 0.646 -3.836 5.270 1.00 88.06 77 VAL A N 1
ATOM 651 C CA . VAL A 1 77 ? 1.947 -3.487 4.687 1.00 88.06 77 VAL A CA 1
ATOM 652 C C . VAL A 1 77 ? 1.849 -3.608 3.164 1.00 88.06 77 VAL A C 1
ATOM 654 O O . VAL A 1 77 ? 1.516 -4.675 2.648 1.00 88.06 77 VAL A O 1
ATOM 657 N N . ALA A 1 78 ? 2.187 -2.548 2.427 1.00 84.75 78 ALA A N 1
ATOM 658 C CA . ALA A 1 78 ? 1.958 -2.450 0.979 1.00 84.75 78 ALA A CA 1
ATOM 659 C C . ALA A 1 78 ? 2.720 -3.506 0.153 1.00 84.75 78 ALA A C 1
ATOM 661 O O . ALA A 1 78 ? 2.242 -3.964 -0.891 1.00 84.75 78 ALA A O 1
ATOM 662 N N . ASN A 1 79 ? 3.901 -3.917 0.630 1.00 82.38 79 ASN A N 1
ATOM 663 C CA . ASN A 1 79 ? 4.750 -4.903 -0.041 1.00 82.38 79 ASN A CA 1
ATOM 664 C C . ASN A 1 79 ? 4.409 -6.365 0.319 1.00 82.38 79 ASN A C 1
ATOM 666 O O . ASN A 1 79 ? 4.968 -7.289 -0.279 1.00 82.38 79 ASN A O 1
ATOM 670 N N . ASN A 1 80 ? 3.488 -6.595 1.260 1.00 87.12 80 ASN A N 1
ATOM 671 C CA . ASN A 1 80 ? 3.092 -7.936 1.669 1.00 87.12 80 ASN A CA 1
ATOM 672 C C . ASN A 1 80 ? 2.120 -8.543 0.639 1.00 87.12 80 ASN A C 1
ATOM 674 O O . ASN A 1 80 ? 1.133 -7.928 0.232 1.00 87.12 80 ASN A O 1
ATOM 678 N N . ARG A 1 81 ? 2.395 -9.776 0.197 1.00 86.38 81 ARG A N 1
ATOM 679 C CA . ARG A 1 81 ? 1.610 -10.444 -0.853 1.00 86.38 81 ARG A CA 1
ATOM 680 C C . ARG A 1 81 ? 0.159 -10.698 -0.437 1.00 86.38 81 ARG A C 1
ATOM 682 O O . ARG A 1 81 ? -0.736 -10.526 -1.263 1.00 86.38 81 ARG A O 1
ATOM 689 N N . ASP A 1 82 ? -0.070 -11.099 0.807 1.00 88.31 82 ASP A N 1
ATOM 690 C CA . ASP A 1 82 ? -1.409 -11.395 1.317 1.00 88.31 82 ASP A CA 1
ATOM 691 C C . ASP A 1 82 ? -2.223 -10.106 1.466 1.00 88.31 82 ASP A C 1
ATOM 693 O O . ASP A 1 82 ? -3.366 -10.060 1.008 1.00 88.31 82 ASP A O 1
ATOM 697 N N . CYS A 1 83 ? -1.590 -9.030 1.955 1.00 89.12 83 CYS A N 1
ATOM 698 C CA . CYS A 1 83 ? -2.158 -7.678 1.957 1.00 89.12 83 CYS A CA 1
ATOM 699 C C . CYS A 1 83 ? -2.610 -7.259 0.555 1.00 89.12 83 CYS A C 1
ATOM 701 O O . CYS A 1 83 ? -3.766 -6.901 0.357 1.00 89.12 83 CYS A O 1
ATOM 703 N N . ARG A 1 84 ? -1.737 -7.375 -0.454 1.00 87.31 84 ARG A N 1
ATOM 704 C CA . ARG A 1 84 ? -2.060 -6.988 -1.839 1.00 87.31 84 ARG A CA 1
ATOM 705 C C . ARG A 1 84 ? -3.194 -7.821 -2.439 1.00 87.31 84 ARG A C 1
ATOM 707 O O . ARG A 1 84 ? -4.055 -7.293 -3.144 1.00 87.31 84 ARG A O 1
ATOM 714 N N . ASN A 1 85 ? -3.210 -9.125 -2.168 1.00 89.44 85 ASN A N 1
ATOM 715 C CA . ASN A 1 85 ? -4.272 -10.011 -2.640 1.00 89.44 85 ASN A CA 1
ATOM 716 C C . ASN A 1 85 ? -5.626 -9.649 -2.023 1.00 89.44 85 ASN A C 1
ATOM 718 O O . ASN A 1 85 ? -6.639 -9.638 -2.728 1.00 89.44 85 ASN A O 1
ATOM 722 N N . PHE A 1 86 ? -5.646 -9.347 -0.724 1.00 91.19 86 PHE A N 1
ATOM 723 C CA . PHE A 1 86 ? -6.845 -8.881 -0.044 1.00 91.19 86 PHE A CA 1
ATOM 724 C C . PHE A 1 86 ? -7.274 -7.497 -0.547 1.00 91.19 86 PHE A C 1
ATOM 726 O O . PHE A 1 86 ? -8.423 -7.348 -0.952 1.00 91.19 86 PHE A O 1
ATOM 733 N N . GLU A 1 87 ? -6.360 -6.526 -0.637 1.00 89.38 87 GLU A N 1
ATOM 734 C CA . GLU A 1 87 ? -6.638 -5.173 -1.144 1.00 89.38 87 GLU A CA 1
ATOM 735 C C . GLU A 1 87 ? -7.237 -5.189 -2.544 1.00 89.38 87 GLU A C 1
ATOM 737 O O . GLU A 1 87 ? -8.178 -4.453 -2.815 1.00 89.38 87 GLU A O 1
ATOM 742 N N . SER A 1 88 ? -6.742 -6.047 -3.438 1.00 88.62 88 SER A N 1
ATOM 743 C CA . SER A 1 88 ? -7.305 -6.174 -4.784 1.00 88.62 88 SER A CA 1
ATOM 744 C C . SER A 1 88 ? -8.774 -6.616 -4.758 1.00 88.62 88 SER A C 1
ATOM 746 O O . SER A 1 88 ? -9.587 -6.132 -5.549 1.00 88.62 88 SER A O 1
ATOM 748 N N . ARG A 1 89 ? -9.140 -7.513 -3.835 1.00 90.06 89 ARG A N 1
ATOM 749 C CA . ARG A 1 89 ? -10.526 -7.967 -3.654 1.00 90.06 89 ARG A CA 1
ATOM 750 C C . ARG A 1 89 ? -11.375 -6.909 -2.959 1.00 90.06 89 ARG A C 1
ATOM 752 O O . ARG A 1 89 ? -12.490 -6.663 -3.409 1.00 90.06 89 ARG A O 1
ATOM 759 N N . LEU A 1 90 ? -10.839 -6.271 -1.918 1.00 89.31 90 LEU A N 1
ATOM 760 C CA . LEU A 1 90 ? -11.504 -5.199 -1.184 1.00 89.31 90 LEU A CA 1
ATOM 761 C C . LEU A 1 90 ? -11.792 -4.013 -2.106 1.00 89.31 90 LEU A C 1
ATOM 763 O O . LEU A 1 90 ? -12.931 -3.577 -2.182 1.00 89.31 90 LEU A O 1
ATOM 767 N N . LYS A 1 91 ? -10.810 -3.571 -2.895 1.00 88.06 91 LYS A N 1
ATOM 768 C CA . LYS A 1 91 ? -10.982 -2.531 -3.913 1.00 88.06 91 LYS A CA 1
ATOM 769 C C . LYS A 1 91 ? -12.106 -2.872 -4.885 1.00 88.06 91 LYS A C 1
ATOM 771 O O . LYS A 1 91 ? -13.003 -2.069 -5.084 1.00 88.06 91 LYS A O 1
ATOM 776 N N . ARG A 1 92 ? -12.119 -4.092 -5.437 1.00 87.31 92 ARG A N 1
ATOM 777 C CA . ARG A 1 92 ? -13.209 -4.534 -6.325 1.00 87.31 92 ARG A CA 1
ATOM 778 C C . ARG A 1 92 ? -14.573 -4.534 -5.639 1.00 87.31 92 ARG A C 1
ATOM 780 O O . ARG A 1 92 ? -15.573 -4.309 -6.308 1.00 87.31 92 ARG A O 1
ATOM 787 N N . TYR A 1 93 ? -14.636 -4.854 -4.352 1.00 86.56 93 TYR A N 1
ATOM 788 C CA . TYR A 1 93 ? -15.884 -4.802 -3.596 1.00 86.56 93 TYR A CA 1
ATOM 789 C C . TYR A 1 93 ? -16.342 -3.356 -3.374 1.00 86.56 93 TYR A C 1
ATOM 791 O O . TYR A 1 93 ? -17.516 -3.053 -3.556 1.00 86.56 93 TYR A O 1
ATOM 799 N N . LEU A 1 94 ? -15.411 -2.472 -3.031 1.00 85.69 94 LEU A N 1
ATOM 800 C CA . LEU A 1 94 ? -15.642 -1.055 -2.775 1.00 85.69 94 LEU A CA 1
ATOM 801 C C . LEU A 1 94 ? -16.020 -0.281 -4.041 1.00 85.69 94 LEU A C 1
ATOM 803 O O . LEU A 1 94 ? -17.013 0.424 -4.039 1.00 85.69 94 LEU A O 1
ATOM 807 N N . ASP A 1 95 ? -15.345 -0.500 -5.167 1.00 82.50 95 ASP A N 1
ATOM 808 C CA . ASP A 1 95 ? -15.685 0.153 -6.442 1.00 82.50 95 ASP A CA 1
ATOM 809 C C . ASP A 1 95 ? -17.115 -0.183 -6.929 1.00 82.50 95 ASP A C 1
ATOM 811 O O . ASP A 1 95 ? -17.700 0.563 -7.711 1.00 82.50 95 ASP A O 1
ATOM 815 N N . ASN A 1 96 ? -17.690 -1.302 -6.468 1.00 80.38 96 ASN A N 1
ATOM 816 C CA . ASN A 1 96 ? -19.045 -1.740 -6.814 1.00 80.38 96 ASN A CA 1
ATOM 817 C C . ASN A 1 96 ? -20.110 -1.351 -5.770 1.00 80.38 96 ASN A C 1
ATOM 819 O O . ASN A 1 96 ? -21.280 -1.678 -5.961 1.00 80.38 96 ASN A O 1
ATOM 823 N N . ASN A 1 97 ? -19.730 -0.683 -4.676 1.00 72.88 97 ASN A N 1
ATOM 824 C CA . ASN A 1 97 ? -20.626 -0.288 -3.588 1.00 72.88 97 ASN A CA 1
ATOM 825 C C . ASN A 1 97 ? -20.341 1.159 -3.129 1.00 72.88 97 ASN A C 1
ATOM 827 O O . ASN A 1 97 ? -19.345 1.765 -3.495 1.00 72.88 97 ASN A O 1
ATOM 831 N N . THR A 1 98 ? -21.205 1.747 -2.302 1.00 67.94 98 THR A N 1
ATOM 832 C CA . THR A 1 98 ? -21.044 3.131 -1.800 1.00 67.94 98 THR A CA 1
ATOM 833 C C . THR A 1 98 ? -20.295 3.248 -0.462 1.00 67.94 98 THR A C 1
ATOM 835 O O . THR A 1 98 ? -20.216 4.340 0.091 1.00 67.94 98 THR A O 1
ATOM 838 N N . TYR A 1 99 ? -19.708 2.163 0.060 1.00 67.25 99 TYR A N 1
ATOM 839 C CA . TYR A 1 99 ? -19.081 2.110 1.398 1.00 67.25 99 TYR A CA 1
ATOM 840 C C . TYR A 1 99 ? -17.674 2.735 1.493 1.00 67.25 99 TYR A C 1
ATOM 842 O O . TYR A 1 99 ? -17.017 2.641 2.528 1.00 67.25 99 TYR A O 1
ATOM 850 N N . ASN A 1 100 ? -17.188 3.385 0.434 1.00 66.25 100 ASN A N 1
ATOM 851 C CA . ASN A 1 100 ? -15.807 3.886 0.349 1.00 66.25 100 ASN A CA 1
ATOM 852 C C . ASN A 1 100 ? -15.485 4.968 1.392 1.00 66.25 100 ASN A C 1
ATOM 854 O O . ASN A 1 100 ? -14.319 5.182 1.710 1.00 66.25 100 ASN A O 1
ATOM 858 N N . ASN A 1 101 ? -16.512 5.621 1.942 1.00 69.69 101 ASN A N 1
ATOM 859 C CA . ASN A 1 101 ? -16.362 6.696 2.921 1.00 69.69 101 ASN A CA 1
ATOM 860 C C . ASN A 1 101 ? -16.324 6.200 4.379 1.00 69.69 101 ASN A C 1
ATOM 862 O O . ASN A 1 101 ? -16.093 7.007 5.273 1.00 69.69 101 ASN A O 1
ATOM 866 N N . GLU A 1 102 ? -16.575 4.912 4.634 1.00 79.62 102 GLU A N 1
ATOM 867 C CA . GLU A 1 102 ? -16.658 4.349 5.996 1.00 79.62 102 GLU A CA 1
ATOM 868 C C . GLU A 1 102 ? -15.368 3.645 6.437 1.00 79.62 102 GLU A C 1
ATOM 870 O O . GLU A 1 102 ? -15.162 3.401 7.628 1.00 79.62 102 GLU A O 1
ATOM 875 N N . ILE A 1 103 ? -14.502 3.305 5.478 1.00 86.31 103 ILE A N 1
ATOM 876 C CA . ILE A 1 103 ? -13.264 2.567 5.720 1.00 86.31 103 ILE A CA 1
ATOM 877 C C . ILE A 1 103 ? -12.076 3.497 5.512 1.00 86.31 103 ILE A C 1
ATOM 879 O O . ILE A 1 103 ? -11.957 4.135 4.470 1.00 86.31 103 ILE A O 1
ATOM 883 N N . THR A 1 104 ? -11.154 3.498 6.467 1.00 88.56 104 THR A N 1
ATOM 884 C CA . THR A 1 104 ? -9.894 4.237 6.385 1.00 88.56 104 THR A CA 1
ATOM 885 C C . THR A 1 104 ? -8.725 3.256 6.350 1.00 88.56 104 THR A C 1
ATOM 887 O O . THR A 1 104 ? -8.671 2.298 7.124 1.00 88.56 104 THR A O 1
ATOM 890 N N . TYR A 1 105 ? -7.783 3.478 5.436 1.00 89.69 105 TYR A N 1
ATOM 891 C CA . TYR A 1 105 ? -6.572 2.680 5.297 1.00 89.69 105 TYR A CA 1
ATOM 892 C C . TYR A 1 105 ? -5.436 3.216 6.166 1.00 89.69 105 TYR A C 1
ATOM 894 O O . TYR A 1 105 ? -5.090 4.392 6.090 1.00 89.69 105 TYR A O 1
ATOM 902 N N . LEU A 1 106 ? -4.793 2.333 6.923 1.00 89.56 106 LEU A N 1
ATOM 903 C CA . LEU A 1 106 ? -3.584 2.614 7.683 1.00 89.56 106 LEU A CA 1
ATOM 904 C C . LEU A 1 106 ? -2.388 1.871 7.073 1.00 89.56 106 LEU A C 1
ATOM 906 O O . LEU A 1 106 ? -2.289 0.643 7.147 1.00 89.56 106 LEU A O 1
ATOM 910 N N . ASN A 1 107 ? -1.455 2.632 6.502 1.00 87.44 107 ASN A N 1
ATOM 911 C CA . ASN A 1 107 ? -0.255 2.086 5.876 1.00 87.44 107 ASN A CA 1
ATOM 912 C C . ASN A 1 107 ? 0.843 1.808 6.908 1.00 87.44 107 ASN A C 1
ATOM 914 O O . ASN A 1 107 ? 1.417 2.734 7.477 1.00 87.44 107 ASN A O 1
ATOM 918 N N . LEU A 1 108 ? 1.182 0.535 7.113 1.00 88.44 108 LEU A N 1
ATOM 919 C CA . LEU A 1 108 ? 2.182 0.110 8.097 1.00 88.44 108 LEU A CA 1
ATOM 920 C C . LEU A 1 108 ? 3.590 -0.089 7.503 1.00 88.44 108 LEU A C 1
ATOM 922 O O . LEU A 1 108 ? 4.470 -0.616 8.178 1.00 88.44 108 LEU A O 1
ATOM 926 N N . SER A 1 109 ? 3.817 0.290 6.241 1.00 85.75 109 SER A N 1
ATOM 927 C CA . SER A 1 109 ? 5.055 -0.052 5.514 1.00 85.75 109 SER A CA 1
ATOM 928 C C . SER A 1 109 ? 6.319 0.618 6.060 1.00 85.75 109 SER A C 1
ATOM 930 O O . SER A 1 109 ? 7.403 0.057 5.923 1.00 85.75 109 SER A O 1
ATOM 932 N N . ASP A 1 110 ? 6.175 1.783 6.694 1.00 85.19 110 ASP A N 1
ATOM 933 C CA . ASP A 1 110 ? 7.297 2.612 7.156 1.00 85.19 110 ASP A CA 1
ATOM 934 C C . ASP A 1 110 ? 7.564 2.494 8.669 1.00 85.19 110 ASP A C 1
ATOM 936 O O . ASP A 1 110 ? 8.314 3.292 9.233 1.00 85.19 110 ASP A O 1
ATOM 940 N N . ILE A 1 111 ? 6.946 1.524 9.352 1.00 87.50 111 ILE A N 1
ATOM 941 C CA . ILE A 1 111 ? 7.059 1.360 10.808 1.00 87.50 111 ILE A CA 1
ATOM 942 C C . ILE A 1 111 ? 7.427 -0.066 11.212 1.00 87.50 111 ILE A C 1
ATOM 944 O O . ILE A 1 111 ? 7.176 -1.035 10.494 1.00 87.50 111 ILE A O 1
ATOM 948 N N . ASP A 1 112 ? 7.975 -0.210 12.421 1.00 89.50 112 ASP A N 1
ATOM 949 C CA . ASP A 1 112 ? 8.079 -1.521 13.056 1.00 89.50 112 ASP A CA 1
ATOM 950 C C . ASP A 1 112 ? 6.692 -1.990 13.514 1.00 89.50 112 ASP A C 1
ATOM 952 O O . ASP A 1 112 ? 6.196 -1.615 14.580 1.00 89.50 112 ASP A O 1
ATOM 956 N N . THR A 1 113 ? 6.078 -2.833 12.685 1.00 88.31 113 THR A N 1
ATOM 957 C CA . THR A 1 113 ? 4.760 -3.429 12.938 1.00 88.31 113 THR A CA 1
ATOM 958 C C . THR A 1 113 ? 4.652 -4.094 14.311 1.00 88.31 113 THR A C 1
ATOM 960 O O . THR A 1 113 ? 3.622 -3.951 14.960 1.00 88.31 113 THR A O 1
ATOM 963 N N . ASN A 1 114 ? 5.702 -4.755 14.811 1.00 88.94 114 ASN A N 1
ATOM 964 C CA . ASN A 1 114 ? 5.649 -5.444 16.104 1.00 88.94 114 ASN A CA 1
ATOM 965 C C . ASN A 1 114 ? 5.537 -4.458 17.268 1.00 88.94 114 ASN A C 1
ATOM 967 O O . ASN A 1 114 ? 4.710 -4.641 18.164 1.00 88.94 114 ASN A O 1
ATOM 971 N N . SER A 1 115 ? 6.358 -3.406 17.249 1.00 89.62 115 SER A N 1
ATOM 972 C CA . SER A 1 115 ? 6.292 -2.340 18.249 1.00 89.62 115 SER A CA 1
ATOM 973 C C . SER A 1 115 ? 4.959 -1.600 18.179 1.00 89.62 115 SER A C 1
ATOM 975 O O . SER A 1 115 ? 4.330 -1.399 19.217 1.00 89.62 115 SER A O 1
ATOM 977 N N . PHE A 1 116 ? 4.486 -1.292 16.966 1.00 89.88 116 PHE A N 1
ATOM 978 C CA . PHE A 1 116 ? 3.177 -0.680 16.752 1.00 89.88 116 PHE A CA 1
ATOM 979 C C . PHE A 1 116 ? 2.049 -1.530 17.344 1.00 89.88 116 PHE A C 1
ATOM 981 O O . PHE A 1 116 ? 1.276 -1.031 18.154 1.00 89.88 116 PHE A O 1
ATOM 988 N N . PHE A 1 117 ? 1.978 -2.824 17.015 1.00 88.44 117 PHE A N 1
ATOM 989 C CA . PHE A 1 117 ? 0.935 -3.705 17.546 1.00 88.44 117 PHE A CA 1
ATOM 990 C C . PHE A 1 117 ? 1.017 -3.853 19.061 1.00 88.44 117 PHE A C 1
ATOM 992 O O . PHE A 1 117 ? -0.013 -3.912 19.723 1.00 88.44 117 PHE A O 1
ATOM 999 N N . LYS A 1 118 ? 2.222 -3.886 19.637 1.00 89.81 118 LYS A N 1
ATOM 1000 C CA . LYS A 1 118 ? 2.391 -3.940 21.091 1.00 89.81 118 LYS A CA 1
ATOM 1001 C C . LYS A 1 118 ? 1.832 -2.688 21.768 1.00 89.81 118 LYS A C 1
ATOM 1003 O O . LYS A 1 118 ? 1.116 -2.812 22.759 1.00 89.81 118 LYS A O 1
ATOM 1008 N N . GLU A 1 119 ? 2.144 -1.508 21.239 1.00 88.75 119 GLU A N 1
ATOM 1009 C CA . GLU A 1 119 ? 1.634 -0.235 21.753 1.00 88.75 119 GLU A CA 1
ATOM 1010 C C . GLU A 1 119 ? 0.117 -0.125 21.557 1.00 88.75 119 GLU A C 1
ATOM 1012 O O . GLU A 1 119 ? -0.616 0.080 22.527 1.00 88.75 119 GLU A O 1
ATOM 1017 N N . PHE A 1 120 ? -0.359 -0.364 20.334 1.00 87.94 120 PHE A N 1
ATOM 1018 C CA . PHE A 1 120 ? -1.771 -0.337 19.973 1.00 87.94 120 PHE A CA 1
ATOM 1019 C C . PHE A 1 120 ? -2.593 -1.278 20.861 1.00 87.94 120 PHE A C 1
ATOM 1021 O O . PHE A 1 120 ? -3.571 -0.857 21.479 1.00 87.94 120 PHE A O 1
ATOM 1028 N N . ASN A 1 121 ? -2.149 -2.528 21.019 1.00 88.06 121 ASN A N 1
ATOM 1029 C CA . ASN A 1 121 ? -2.830 -3.498 21.868 1.00 88.06 121 ASN A CA 1
ATOM 1030 C C . ASN A 1 121 ? -2.755 -3.116 23.348 1.00 88.06 121 ASN A C 1
ATOM 1032 O O . ASN A 1 121 ? -3.727 -3.304 24.062 1.00 88.06 121 ASN A O 1
ATOM 1036 N N . SER A 1 122 ? -1.654 -2.536 23.831 1.00 88.44 122 SER A N 1
ATOM 1037 C CA . SER A 1 122 ? -1.588 -2.092 25.231 1.00 88.44 122 SER A CA 1
ATOM 1038 C C . SER A 1 122 ? -2.585 -0.978 25.566 1.00 88.44 122 SER A C 1
ATOM 1040 O O . SER A 1 122 ? -2.995 -0.856 26.719 1.00 88.44 122 SER A O 1
ATOM 1042 N N . LYS A 1 123 ? -2.962 -0.172 24.566 1.00 85.31 123 LYS A N 1
ATOM 1043 C CA . LYS A 1 123 ? -3.816 1.007 24.722 1.00 85.31 123 LYS A CA 1
ATOM 1044 C C . LYS A 1 123 ? -5.291 0.724 24.432 1.00 85.31 123 LYS A C 1
ATOM 1046 O O . LYS A 1 123 ? -6.143 1.335 25.066 1.00 85.31 123 LYS A O 1
ATOM 1051 N N . TYR A 1 124 ? -5.574 -0.177 23.489 1.00 81.62 124 TYR A N 1
ATOM 1052 C CA . TYR A 1 124 ? -6.930 -0.433 22.987 1.00 81.62 124 TYR A CA 1
ATOM 1053 C C . TYR A 1 124 ? -7.361 -1.897 23.036 1.00 81.62 124 TYR A C 1
ATOM 1055 O O . TYR A 1 124 ? -8.555 -2.173 22.949 1.00 81.62 124 TYR A O 1
ATOM 1063 N N . SER A 1 125 ? -6.429 -2.845 23.171 1.00 78.12 125 SER A N 1
ATOM 1064 C CA . SER A 1 125 ? -6.811 -4.226 23.443 1.00 78.12 125 SER A CA 1
ATOM 1065 C C . SER A 1 125 ? -7.019 -4.345 24.942 1.00 78.12 125 SER A C 1
ATOM 1067 O O . SER A 1 125 ? -6.076 -4.550 25.709 1.00 78.12 125 SER A O 1
ATOM 1069 N N . ASP A 1 126 ? -8.274 -4.249 25.370 1.00 64.94 126 ASP A N 1
ATOM 1070 C CA . ASP A 1 126 ? -8.639 -4.754 26.684 1.00 64.94 126 ASP A CA 1
ATOM 1071 C C . ASP A 1 126 ? -8.113 -6.191 26.821 1.00 64.94 126 ASP A C 1
ATOM 1073 O O . ASP A 1 126 ? -8.085 -6.968 25.857 1.00 64.94 126 ASP A O 1
ATOM 1077 N N . LYS A 1 127 ? -7.682 -6.566 28.028 1.00 55.44 127 LYS A N 1
ATOM 1078 C CA . LYS A 1 127 ? -7.499 -7.972 28.418 1.00 55.44 127 LYS A CA 1
ATOM 1079 C C . LYS A 1 127 ? -8.853 -8.693 28.322 1.00 55.44 127 LYS A C 1
ATOM 1081 O O . LYS A 1 127 ? -9.483 -8.950 29.342 1.00 55.44 127 LYS A O 1
ATOM 1086 N N . ALA A 1 128 ? -9.329 -8.979 27.118 1.00 50.44 128 ALA A N 1
ATOM 1087 C CA . ALA A 1 128 ? -10.702 -9.405 26.895 1.00 50.44 128 ALA A CA 1
ATOM 1088 C C . ALA A 1 128 ? -10.848 -10.374 25.719 1.00 50.44 128 ALA A C 1
ATOM 1090 O O . ALA A 1 128 ? -11.861 -10.329 25.044 1.00 50.44 128 ALA A O 1
ATOM 1091 N N . ILE A 1 129 ? -9.892 -11.284 25.497 1.00 45.09 129 ILE A N 1
ATOM 1092 C CA . ILE A 1 129 ? -10.200 -12.602 24.910 1.00 45.09 129 ILE A CA 1
ATOM 1093 C C . ILE A 1 129 ? -9.288 -13.653 25.565 1.00 45.09 129 ILE A C 1
ATOM 1095 O O . ILE A 1 129 ? -8.345 -14.155 24.966 1.00 45.09 129 ILE A O 1
ATOM 1099 N N . ASN A 1 130 ? -9.545 -13.949 26.841 1.00 39.38 130 ASN A N 1
ATOM 1100 C CA . ASN A 1 130 ? -9.277 -15.280 27.383 1.00 39.38 130 ASN A CA 1
ATOM 1101 C C . ASN A 1 130 ? -10.612 -16.025 27.329 1.00 39.38 130 ASN A C 1
ATOM 1103 O O . ASN A 1 130 ? -11.460 -15.809 28.195 1.00 39.38 130 ASN A O 1
ATOM 1107 N N . HIS A 1 131 ? -10.795 -16.860 26.311 1.00 36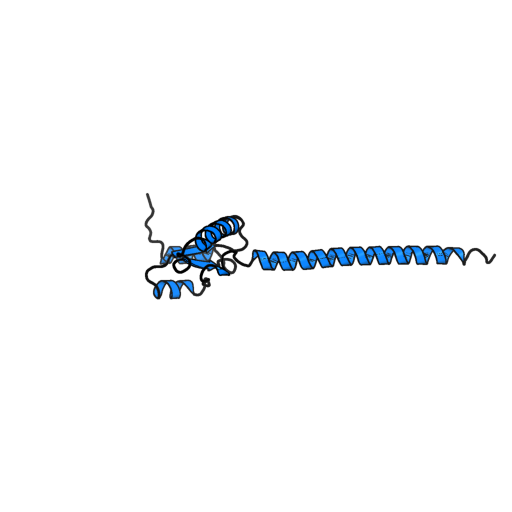.91 131 HIS A N 1
ATOM 1108 C CA . HIS A 1 131 ? -11.772 -17.941 26.320 1.00 36.91 131 HIS A CA 1
ATOM 1109 C C . HIS A 1 131 ? -11.164 -19.168 25.656 1.00 36.91 131 HIS A C 1
ATOM 1111 O O . HIS A 1 131 ? -10.534 -18.997 24.588 1.00 36.91 131 HIS A O 1
#